Protein AF-A0A6L5YMU1-F1 (afdb_monomer_lite)

Foldseek 3Di:
DAAAPPPRHDDDVPCPRHDPVRVVLVVLVVDPVSVVVCVVPDPDDDDDDPVVVVVVVVVD

Sequence (60 aa):
MNHCRKCGCTLDPGEGKLCDECRETIEKMRSTAGRLQMIIEAKSYTQISMEDYLNEYNKN

Secondary structure (DSSP, 8-state):
-EE-TTT-PEEPTT-TTS-HHHHHHHHHTTSHHHHHHHHHT--------HHHHHHHHTT-

pLDDT: mean 88.41, std 6.96, range [51.31, 96.5]

Organism: NCBI:txid2605790

Radius of gyration: 17.06 Å; chains: 1; bounding box: 34×24×44 Å

Structure (mmCIF, N/CA/C/O backbone):
data_AF-A0A6L5YMU1-F1
#
_entry.id   AF-A0A6L5YMU1-F1
#
loop_
_atom_site.group_PDB
_atom_site.id
_atom_site.type_symbol
_atom_site.label_atom_id
_atom_site.label_alt_id
_atom_site.label_comp_id
_atom_site.label_asym_id
_atom_site.label_entity_id
_atom_site.label_seq_id
_atom_site.pdbx_PDB_ins_code
_atom_site.Cartn_x
_atom_site.Cartn_y
_atom_site.Cartn_z
_atom_site.occupancy
_atom_site.B_iso_or_equiv
_atom_site.auth_seq_id
_atom_site.auth_comp_id
_atom_site.auth_asym_id
_atom_site.auth_atom_id
_atom_site.pdbx_PDB_model_num
ATOM 1 N N . MET A 1 1 ? 22.075 -2.886 -11.623 1.00 69.50 1 MET A N 1
ATOM 2 C CA . MET A 1 1 ? 20.647 -3.259 -11.687 1.00 69.50 1 MET A CA 1
ATOM 3 C C . MET A 1 1 ? 19.854 -2.189 -10.969 1.00 69.50 1 MET A C 1
ATOM 5 O O . MET A 1 1 ? 20.309 -1.724 -9.930 1.00 69.50 1 MET A O 1
ATOM 9 N N . ASN A 1 2 ? 18.740 -1.747 -11.549 1.00 88.00 2 ASN A N 1
ATOM 10 C CA . ASN A 1 2 ? 17.834 -0.829 -10.864 1.00 88.00 2 ASN A CA 1
ATOM 11 C C . ASN A 1 2 ? 16.890 -1.644 -9.976 1.00 88.00 2 ASN A C 1
ATOM 13 O O . ASN A 1 2 ? 16.554 -2.774 -10.319 1.00 88.00 2 ASN A O 1
ATOM 17 N N . HIS A 1 3 ? 16.478 -1.071 -8.847 1.00 95.81 3 HIS A N 1
ATOM 18 C CA . HIS A 1 3 ? 15.564 -1.712 -7.904 1.00 95.81 3 HIS A CA 1
ATOM 19 C C . HIS A 1 3 ? 14.335 -0.838 -7.658 1.00 95.81 3 HIS A C 1
ATOM 21 O O . HIS A 1 3 ? 14.427 0.396 -7.645 1.00 95.81 3 HIS A O 1
ATOM 27 N N . CYS A 1 4 ? 13.186 -1.478 -7.441 1.00 96.50 4 CYS A N 1
ATOM 28 C CA . CYS A 1 4 ? 11.940 -0.808 -7.098 1.00 96.50 4 CYS A CA 1
ATOM 29 C C . CYS A 1 4 ? 12.109 -0.055 -5.778 1.00 96.50 4 CYS A C 1
ATOM 31 O O . CYS A 1 4 ? 12.449 -0.650 -4.757 1.00 96.50 4 CYS A O 1
ATOM 33 N N . ARG A 1 5 ? 11.801 1.246 -5.754 1.00 95.25 5 ARG A N 1
ATOM 34 C CA . ARG A 1 5 ? 11.920 2.055 -4.526 1.00 95.25 5 ARG A CA 1
ATOM 35 C C . ARG A 1 5 ? 10.965 1.639 -3.404 1.00 95.25 5 ARG A C 1
ATOM 37 O O . ARG A 1 5 ? 11.153 2.092 -2.280 1.00 95.25 5 ARG A O 1
ATOM 44 N N . LYS A 1 6 ? 9.934 0.842 -3.705 1.00 94.31 6 LYS A N 1
ATOM 45 C CA . LYS A 1 6 ? 8.907 0.437 -2.737 1.00 94.31 6 LYS A CA 1
ATOM 46 C C . LYS A 1 6 ? 9.139 -0.958 -2.160 1.00 94.31 6 LYS A C 1
ATOM 48 O O . LYS A 1 6 ? 9.101 -1.102 -0.947 1.00 94.31 6 LYS A O 1
ATOM 53 N N . CYS A 1 7 ? 9.380 -1.962 -3.002 1.00 95.12 7 CYS A N 1
ATOM 54 C CA . CYS A 1 7 ? 9.559 -3.349 -2.554 1.00 95.12 7 CYS A CA 1
ATOM 55 C C . CYS A 1 7 ? 10.991 -3.883 -2.714 1.00 95.12 7 CYS A C 1
ATOM 57 O O . CYS A 1 7 ? 11.285 -4.970 -2.233 1.00 95.12 7 CYS A O 1
ATOM 59 N N . GLY A 1 8 ? 11.885 -3.148 -3.385 1.00 95.25 8 GLY A N 1
ATOM 60 C CA . GLY A 1 8 ? 13.282 -3.550 -3.575 1.00 95.25 8 GLY A CA 1
ATOM 61 C C . GLY A 1 8 ? 13.520 -4.625 -4.640 1.00 95.25 8 GLY A C 1
ATOM 62 O O . GLY A 1 8 ? 14.673 -4.992 -4.861 1.00 95.25 8 GLY A O 1
ATOM 63 N N . CYS A 1 9 ? 12.482 -5.113 -5.331 1.00 95.38 9 CYS A N 1
ATOM 64 C CA . CYS A 1 9 ? 12.664 -6.079 -6.416 1.00 95.38 9 CYS A CA 1
ATOM 65 C C . CYS A 1 9 ? 13.531 -5.493 -7.539 1.00 95.38 9 CYS A C 1
ATOM 67 O O . CYS A 1 9 ? 13.608 -4.273 -7.716 1.00 95.38 9 CYS A O 1
ATOM 69 N N . THR A 1 10 ? 14.202 -6.359 -8.292 1.00 96.06 10 THR A N 1
ATOM 70 C CA . THR A 1 10 ? 14.924 -5.950 -9.501 1.00 96.06 10 THR A CA 1
ATOM 71 C C . THR A 1 10 ? 13.934 -5.410 -10.527 1.00 96.06 10 THR A C 1
ATOM 73 O O . THR A 1 10 ? 12.847 -5.961 -10.672 1.00 96.06 10 THR A O 1
ATOM 76 N N . LEU A 1 11 ? 14.311 -4.320 -11.192 1.00 94.75 11 LEU A N 1
ATOM 77 C CA . LEU A 1 11 ? 13.550 -3.728 -12.286 1.00 94.75 11 LEU A CA 1
ATOM 78 C C . LEU A 1 11 ? 14.160 -4.103 -13.628 1.00 94.75 11 LEU A C 1
ATOM 80 O O . LEU A 1 11 ? 15.392 -4.139 -13.770 1.00 94.75 11 LEU A O 1
ATOM 84 N N . ASP A 1 12 ? 13.291 -4.266 -14.614 1.00 90.88 12 ASP A N 1
ATOM 85 C CA . ASP A 1 12 ? 13.688 -4.406 -16.002 1.00 90.88 12 ASP A CA 1
ATOM 86 C C . ASP A 1 12 ? 14.243 -3.079 -16.553 1.00 90.88 12 ASP A C 1
ATOM 88 O O . ASP A 1 12 ? 13.890 -1.978 -16.093 1.00 90.88 12 ASP A O 1
ATOM 92 N N . PRO A 1 13 ? 15.146 -3.129 -17.550 1.00 90.25 13 PRO A N 1
ATOM 93 C CA . PRO A 1 13 ? 15.623 -1.927 -18.218 1.00 90.25 13 PRO A CA 1
ATOM 94 C C . PRO A 1 13 ? 14.453 -1.113 -18.795 1.00 90.25 13 PRO A C 1
ATOM 96 O O . PRO A 1 13 ? 13.778 -1.548 -19.720 1.00 90.25 13 PRO A O 1
ATOM 99 N N . GLY A 1 14 ? 14.232 0.093 -18.264 1.00 84.50 14 GLY A N 1
ATOM 100 C CA . GLY A 1 14 ? 13.182 1.007 -18.731 1.00 84.50 14 GLY A CA 1
ATOM 101 C C . GLY A 1 14 ? 11.936 1.113 -17.840 1.00 84.50 14 GLY A C 1
ATOM 102 O O . GLY A 1 14 ? 11.190 2.072 -18.011 1.00 84.50 14 GLY A O 1
ATOM 103 N N . GLU A 1 15 ? 11.747 0.250 -16.831 1.00 84.06 15 GLU A N 1
ATOM 104 C CA . GLU A 1 15 ? 10.600 0.311 -15.888 1.00 84.06 15 GLU A CA 1
ATOM 105 C C . GLU A 1 15 ? 10.579 1.577 -14.995 1.00 84.06 15 GLU A C 1
ATOM 107 O O . GLU A 1 15 ? 9.605 1.880 -14.303 1.00 84.06 15 GLU A O 1
ATOM 112 N N . GLY A 1 16 ? 11.654 2.370 -14.995 1.00 89.06 16 GLY A N 1
ATOM 113 C CA . GLY A 1 16 ? 11.750 3.593 -14.201 1.00 89.06 16 GLY A CA 1
ATOM 114 C C . GLY A 1 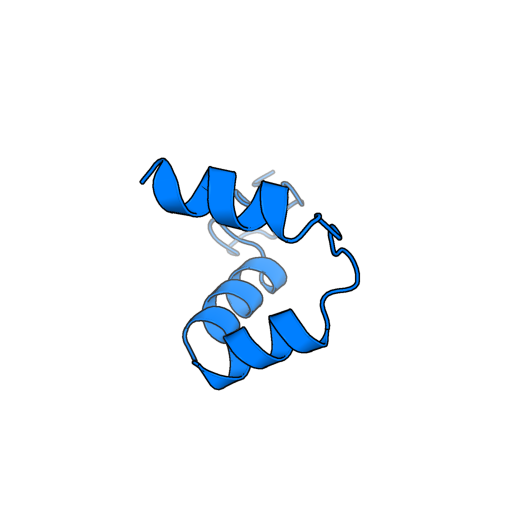16 ? 12.143 3.323 -12.744 1.00 89.06 16 GLY A C 1
ATOM 115 O O . GLY A 1 16 ? 13.250 2.858 -12.482 1.00 89.06 16 GLY A O 1
ATOM 116 N N . LYS A 1 17 ? 11.294 3.721 -11.779 1.00 92.88 17 LYS A N 1
ATOM 117 C CA . LYS A 1 17 ? 11.599 3.685 -10.323 1.00 92.88 17 LYS A CA 1
ATOM 118 C C . LYS A 1 17 ? 10.714 2.735 -9.507 1.00 92.88 17 LYS A C 1
ATOM 120 O O . LYS A 1 17 ? 10.991 2.528 -8.322 1.00 92.88 17 LYS A O 1
ATOM 125 N N . LEU A 1 18 ? 9.641 2.220 -10.096 1.00 94.25 18 LEU A N 1
ATOM 126 C CA . LEU A 1 18 ? 8.673 1.331 -9.458 1.00 94.25 18 LEU A CA 1
ATOM 127 C C . LEU A 1 18 ? 8.426 0.154 -10.392 1.00 94.25 18 LEU A C 1
ATOM 129 O O . LEU A 1 18 ? 8.325 0.377 -11.593 1.00 94.25 18 LEU A O 1
ATOM 133 N N . CYS A 1 19 ? 8.296 -1.047 -9.834 1.00 94.75 19 CYS A N 1
ATOM 134 C CA . CYS A 1 19 ? 7.823 -2.189 -10.606 1.00 94.75 19 CYS A CA 1
ATOM 135 C C . CYS A 1 19 ? 6.343 -2.018 -10.943 1.00 94.75 19 CYS A C 1
ATOM 137 O O . CYS A 1 19 ? 5.617 -1.276 -10.258 1.00 94.75 19 CYS A O 1
ATOM 139 N N . ASP A 1 20 ? 5.897 -2.744 -11.960 1.00 92.69 20 ASP A N 1
ATOM 140 C CA . ASP A 1 20 ? 4.509 -2.704 -12.413 1.00 92.69 20 ASP A CA 1
ATOM 141 C C . ASP A 1 20 ? 3.501 -3.008 -11.290 1.00 92.69 20 ASP A C 1
ATOM 143 O O . ASP A 1 20 ? 2.548 -2.248 -11.116 1.00 92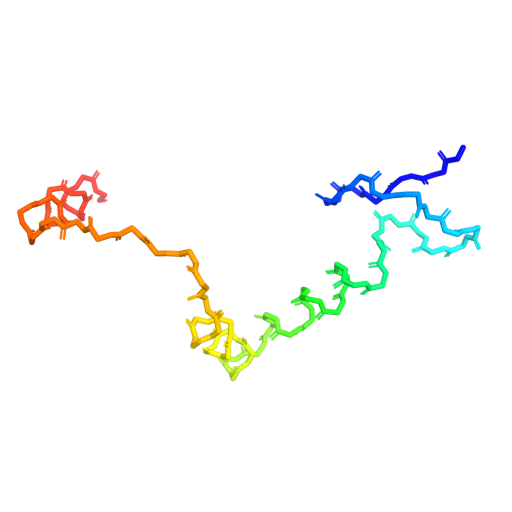.69 20 ASP A O 1
ATOM 147 N N . GLU A 1 21 ? 3.756 -4.002 -10.432 1.00 92.81 21 GLU A N 1
ATOM 148 C CA . GLU A 1 21 ? 2.868 -4.339 -9.304 1.00 92.81 21 GLU A CA 1
ATOM 149 C C . GLU A 1 21 ? 2.700 -3.173 -8.315 1.00 92.81 21 GLU A C 1
ATOM 151 O O . GLU A 1 21 ? 1.595 -2.842 -7.867 1.00 92.81 21 GLU A O 1
ATOM 156 N N . CYS A 1 22 ? 3.806 -2.507 -7.966 1.00 93.31 22 CYS A N 1
ATOM 157 C CA . CYS A 1 22 ? 3.772 -1.360 -7.062 1.00 93.31 22 CYS A CA 1
ATOM 158 C C . CYS A 1 22 ? 3.079 -0.156 -7.707 1.00 93.31 22 CYS A C 1
ATOM 160 O O . CYS A 1 22 ? 2.394 0.593 -7.002 1.00 93.31 22 CYS A O 1
ATOM 162 N N . ARG A 1 23 ? 3.250 0.041 -9.021 1.00 92.75 23 ARG A N 1
ATOM 163 C CA . ARG A 1 23 ? 2.576 1.103 -9.777 1.00 92.75 23 ARG A CA 1
ATOM 164 C C . ARG A 1 23 ? 1.069 0.863 -9.817 1.00 92.75 23 ARG A C 1
ATOM 166 O O . ARG A 1 23 ? 0.311 1.755 -9.441 1.00 92.75 23 ARG A O 1
ATOM 173 N N . GLU A 1 24 ? 0.649 -0.350 -10.162 1.00 90.50 24 GLU A N 1
ATOM 174 C CA . GLU A 1 24 ? -0.760 -0.743 -10.224 1.00 90.50 24 GLU A CA 1
ATOM 175 C C . GLU A 1 24 ? -1.438 -0.623 -8.851 1.00 90.50 24 GLU A C 1
ATOM 177 O O . GLU A 1 24 ? -2.547 -0.102 -8.734 1.00 90.50 24 GLU A O 1
ATOM 182 N N . THR A 1 25 ? -0.746 -1.020 -7.780 1.00 88.88 25 THR A N 1
ATOM 183 C CA . THR A 1 25 ? -1.251 -0.863 -6.408 1.00 88.88 25 THR A CA 1
ATOM 184 C C . THR A 1 25 ? -1.517 0.608 -6.071 1.00 88.88 25 THR A C 1
ATOM 186 O O . THR A 1 25 ? -2.561 0.943 -5.509 1.00 88.88 25 THR A O 1
ATOM 189 N N . ILE A 1 26 ? -0.593 1.509 -6.427 1.00 89.88 26 ILE A N 1
ATOM 190 C CA . ILE A 1 26 ? -0.765 2.954 -6.206 1.00 89.88 26 ILE A CA 1
ATOM 191 C C . ILE A 1 26 ? -1.950 3.487 -7.017 1.00 89.88 26 ILE A C 1
ATOM 193 O O . ILE A 1 26 ? -2.716 4.301 -6.505 1.00 89.88 26 ILE A O 1
ATOM 197 N N . GLU A 1 27 ? -2.124 3.035 -8.256 1.00 88.31 27 GLU A N 1
ATOM 198 C CA . GLU A 1 27 ? -3.250 3.440 -9.101 1.00 88.31 27 GLU A CA 1
ATOM 199 C C . GLU A 1 27 ? -4.592 2.951 -8.550 1.00 88.31 27 GLU A C 1
ATOM 201 O O . GLU A 1 27 ? -5.525 3.749 -8.444 1.00 88.31 27 GLU A O 1
ATOM 206 N N . LYS A 1 28 ? -4.679 1.697 -8.087 1.00 86.25 28 LYS A N 1
ATOM 207 C CA . LYS A 1 28 ? -5.874 1.157 -7.414 1.00 86.25 28 LYS A CA 1
ATOM 208 C C . LYS A 1 28 ? -6.252 1.992 -6.188 1.00 86.25 28 LYS A C 1
ATOM 210 O O . LYS A 1 28 ? -7.424 2.330 -6.010 1.00 86.25 28 LYS A O 1
ATOM 215 N N . MET A 1 29 ? -5.264 2.420 -5.399 1.00 85.75 29 MET A N 1
ATOM 216 C CA . MET A 1 29 ? -5.472 3.270 -4.219 1.00 85.75 29 MET A CA 1
ATOM 217 C C . MET A 1 29 ? -5.987 4.685 -4.536 1.00 85.75 29 MET A C 1
ATOM 219 O O . MET A 1 29 ? -6.465 5.362 -3.626 1.00 85.75 29 MET A O 1
ATOM 223 N N . ARG A 1 30 ? -5.935 5.153 -5.793 1.00 88.56 30 ARG A N 1
ATOM 224 C CA . ARG A 1 30 ? -6.467 6.482 -6.157 1.00 88.56 30 ARG A CA 1
ATOM 225 C C . ARG A 1 30 ? -7.991 6.546 -6.108 1.00 88.56 30 ARG A C 1
ATOM 227 O O . ARG A 1 30 ? -8.544 7.626 -5.924 1.00 88.56 30 ARG A O 1
ATOM 234 N N . SER A 1 31 ? -8.675 5.413 -6.263 1.00 91.38 31 SER A N 1
ATOM 235 C CA . SER A 1 31 ? -10.139 5.352 -6.234 1.00 91.38 31 SE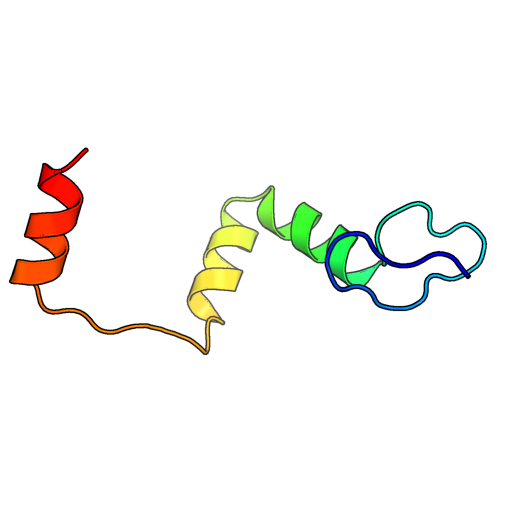R A CA 1
ATOM 236 C C . SER A 1 31 ? -10.667 4.958 -4.852 1.00 91.38 31 SER A C 1
ATOM 238 O O . SER A 1 31 ? -10.038 4.204 -4.110 1.00 91.38 31 SER A O 1
ATOM 240 N N . THR A 1 32 ? -11.859 5.437 -4.487 1.00 87.19 32 THR A N 1
ATOM 241 C CA . THR A 1 32 ? -12.541 4.981 -3.261 1.00 87.19 32 THR A CA 1
ATOM 242 C C . THR A 1 32 ? -12.829 3.481 -3.305 1.00 87.19 32 THR A C 1
ATOM 244 O O . THR A 1 32 ? -12.581 2.798 -2.317 1.00 87.19 32 THR A O 1
ATOM 247 N N . ALA A 1 33 ? -13.260 2.955 -4.455 1.00 90.00 33 ALA A N 1
ATOM 248 C CA . ALA A 1 33 ? -13.511 1.527 -4.636 1.00 90.00 33 ALA A CA 1
ATOM 249 C C . ALA A 1 33 ? -12.246 0.677 -4.419 1.00 90.00 33 ALA A C 1
ATOM 251 O O . ALA A 1 33 ? -12.283 -0.291 -3.668 1.00 90.00 33 ALA A O 1
ATOM 252 N N . GLY A 1 34 ? -11.107 1.068 -4.999 1.00 89.12 34 GLY A N 1
ATOM 253 C CA . GLY A 1 34 ? -9.853 0.332 -4.827 1.00 89.12 34 GLY A CA 1
ATOM 254 C C . GLY A 1 34 ? -9.303 0.393 -3.399 1.00 89.12 34 GLY A C 1
ATOM 255 O O . GLY A 1 34 ? -8.772 -0.600 -2.909 1.00 89.12 34 GLY A O 1
ATOM 256 N N . ARG A 1 35 ? -9.495 1.510 -2.682 1.00 88.19 35 ARG A N 1
ATOM 257 C CA . ARG A 1 35 ? -9.175 1.582 -1.243 1.00 88.19 35 ARG A CA 1
ATOM 258 C C . ARG A 1 35 ? -10.045 0.638 -0.411 1.00 88.19 35 ARG A C 1
ATOM 260 O O . ARG A 1 35 ? -9.519 -0.031 0.470 1.00 88.19 35 ARG A O 1
ATOM 267 N N . LEU A 1 36 ? -11.346 0.557 -0.700 1.00 88.94 36 LEU A N 1
ATOM 268 C CA . LEU A 1 36 ? -12.251 -0.375 -0.019 1.00 88.94 36 LEU A CA 1
ATOM 269 C C . LEU A 1 36 ? -11.883 -1.834 -0.308 1.00 88.94 36 LEU A C 1
ATOM 271 O O . LEU A 1 36 ? -11.832 -2.631 0.624 1.00 88.94 36 LEU A O 1
ATOM 275 N N . GLN A 1 37 ? -11.558 -2.167 -1.561 1.00 88.31 37 GLN A N 1
ATOM 276 C CA . GLN A 1 37 ? -11.132 -3.517 -1.938 1.00 88.31 37 GLN A CA 1
ATOM 277 C C . GLN A 1 37 ? -9.907 -3.971 -1.131 1.00 88.31 37 GLN A C 1
ATOM 279 O O . GLN A 1 37 ? -9.899 -5.073 -0.595 1.00 88.31 37 GLN A O 1
ATOM 284 N N . MET A 1 38 ? -8.914 -3.092 -0.962 1.00 84.69 38 MET A N 1
ATOM 285 C CA . MET A 1 38 ? -7.724 -3.380 -0.153 1.00 84.69 38 MET A CA 1
ATOM 286 C C . MET A 1 38 ? -8.052 -3.670 1.317 1.00 84.69 38 MET A C 1
ATOM 288 O O . MET A 1 38 ? -7.406 -4.519 1.924 1.00 84.69 38 MET A O 1
ATOM 292 N N . ILE A 1 39 ? -9.035 -2.972 1.898 1.00 86.00 39 ILE A N 1
ATOM 293 C CA . ILE A 1 39 ? -9.479 -3.218 3.279 1.00 86.00 39 ILE A CA 1
ATOM 294 C C . ILE A 1 39 ? -10.178 -4.578 3.373 1.00 86.00 39 ILE A C 1
ATOM 296 O O . ILE A 1 39 ? -9.904 -5.336 4.297 1.00 86.00 39 ILE A O 1
ATOM 300 N N . ILE A 1 40 ? -11.048 -4.899 2.410 1.00 88.00 40 ILE A N 1
ATOM 301 C CA . ILE A 1 40 ? -11.775 -6.177 2.360 1.00 88.00 40 ILE A CA 1
ATOM 302 C C . ILE A 1 40 ? -10.803 -7.358 2.230 1.00 88.00 40 ILE A C 1
ATOM 304 O O . ILE A 1 40 ? -10.997 -8.393 2.861 1.00 88.00 40 ILE A O 1
ATOM 308 N N . GLU A 1 41 ? -9.751 -7.208 1.427 1.00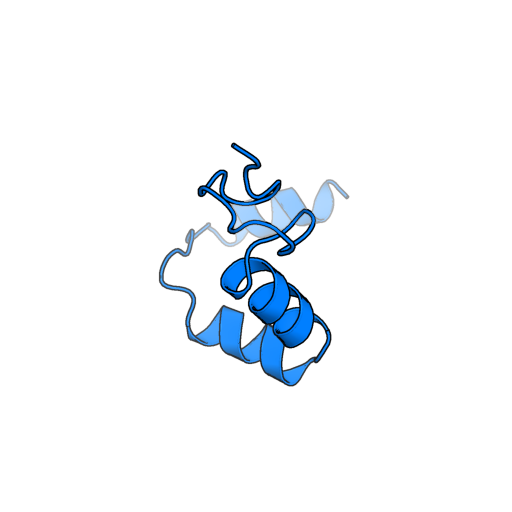 87.81 41 GLU A N 1
ATOM 309 C CA . GLU A 1 41 ? -8.752 -8.254 1.181 1.00 87.81 41 GLU A CA 1
ATOM 310 C C . GLU A 1 41 ? -7.628 -8.300 2.228 1.00 87.81 41 GLU A C 1
ATOM 312 O O . GLU A 1 41 ? -6.752 -9.169 2.152 1.00 87.81 41 GLU A O 1
ATOM 317 N N . ALA A 1 42 ? -7.618 -7.389 3.206 1.00 86.12 42 ALA A N 1
ATOM 318 C CA . ALA A 1 42 ? -6.565 -7.316 4.208 1.00 86.12 42 ALA A CA 1
ATOM 319 C C . ALA A 1 42 ? -6.534 -8.590 5.068 1.00 86.12 42 ALA A C 1
ATOM 321 O O . ALA A 1 42 ? -7.442 -8.876 5.844 1.00 86.12 42 ALA A O 1
ATOM 322 N N . LYS A 1 43 ? -5.444 -9.354 4.951 1.00 83.81 43 LYS A N 1
ATOM 323 C CA . LYS A 1 43 ? -5.225 -10.586 5.732 1.00 83.81 43 LYS A CA 1
ATOM 324 C C . LYS A 1 43 ? -4.512 -10.342 7.059 1.00 83.81 43 LYS A C 1
ATOM 326 O O . LYS A 1 43 ? -4.534 -11.199 7.934 1.00 83.81 43 LYS A O 1
ATOM 331 N N . SER A 1 44 ? -3.863 -9.191 7.196 1.00 81.69 44 SER A N 1
ATOM 332 C CA . SER A 1 44 ? -3.191 -8.762 8.417 1.00 81.69 44 SER A CA 1
A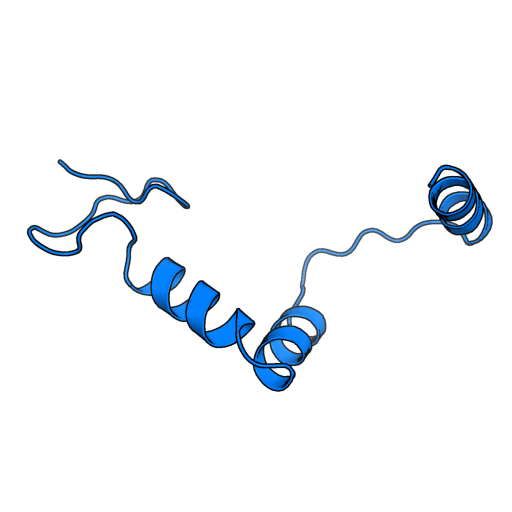TOM 333 C C . SER A 1 44 ? -4.021 -7.671 9.079 1.00 81.69 44 SER A C 1
ATOM 335 O O . SER A 1 44 ? -4.101 -6.559 8.555 1.00 81.69 44 SER A O 1
ATOM 337 N N . TYR A 1 45 ? -4.619 -7.984 10.224 1.00 80.69 45 TYR A N 1
ATOM 338 C CA . TYR A 1 45 ? -5.303 -7.014 11.068 1.00 80.69 45 TYR A CA 1
ATOM 339 C C . TYR A 1 45 ? -4.787 -7.123 12.502 1.00 80.69 45 TYR A C 1
ATOM 341 O O . TYR A 1 45 ? -4.423 -8.205 12.963 1.00 80.69 45 TYR A O 1
ATOM 349 N N . THR A 1 46 ? -4.771 -5.992 13.201 1.00 83.12 46 THR A N 1
ATOM 350 C CA . THR A 1 46 ? -4.471 -5.932 14.632 1.00 83.12 46 THR A CA 1
ATOM 351 C C . THR A 1 46 ? -5.773 -5.652 15.359 1.00 83.12 46 THR A C 1
ATOM 353 O O . THR A 1 46 ? -6.386 -4.606 15.154 1.00 83.12 46 THR A O 1
ATOM 356 N N . GLN A 1 47 ? -6.215 -6.594 16.187 1.00 86.19 47 GLN A N 1
ATOM 357 C CA . GLN A 1 47 ? -7.327 -6.357 17.096 1.00 86.19 47 GLN A CA 1
ATOM 358 C C . GLN A 1 47 ? -6.800 -5.599 18.316 1.00 86.19 47 GLN A C 1
ATOM 360 O O . GLN A 1 47 ? -5.835 -6.032 18.941 1.00 86.19 47 GLN A O 1
ATOM 365 N N . ILE A 1 48 ? -7.435 -4.480 18.645 1.00 89.25 48 ILE A N 1
ATOM 366 C CA . ILE A 1 48 ? -7.148 -3.685 19.843 1.00 89.25 48 ILE A CA 1
ATOM 367 C C . ILE A 1 48 ? -8.411 -3.580 20.697 1.00 89.25 48 ILE A C 1
ATOM 369 O O . ILE A 1 48 ? -9.520 -3.786 20.190 1.00 89.25 48 ILE A O 1
ATOM 373 N N . SER A 1 49 ? -8.253 -3.303 21.993 1.00 90.56 49 SER A N 1
ATOM 374 C CA . SER A 1 49 ? -9.401 -3.030 22.862 1.00 90.56 49 SER A CA 1
ATOM 375 C C . SER A 1 49 ? -10.053 -1.691 22.494 1.00 90.56 49 SER A C 1
ATOM 377 O O . SER A 1 49 ? -9.433 -0.828 21.865 1.00 90.56 49 SER A O 1
ATOM 379 N N . MET A 1 50 ? -11.320 -1.508 22.876 1.00 90.06 50 MET A N 1
ATOM 380 C CA . MET A 1 50 ? -12.006 -0.228 22.670 1.00 90.06 50 MET A CA 1
ATOM 381 C C . MET A 1 50 ? -11.304 0.889 23.453 1.00 90.06 50 MET A C 1
ATOM 383 O O . MET A 1 50 ? -11.178 2.012 22.967 1.00 90.06 50 MET A O 1
ATOM 387 N N . GLU A 1 51 ? -10.810 0.568 24.648 1.00 93.25 51 GLU A N 1
ATOM 388 C CA . GLU A 1 51 ? -10.040 1.473 25.491 1.00 93.25 51 GLU A CA 1
ATOM 389 C C . GLU A 1 51 ? -8.753 1.935 24.791 1.00 93.25 51 GLU A C 1
ATOM 391 O O . GLU A 1 51 ? -8.477 3.135 24.756 1.00 93.25 51 GLU A O 1
ATOM 396 N N . ASP A 1 52 ? -7.999 1.016 24.177 1.00 92.12 52 ASP A N 1
ATOM 397 C CA . ASP A 1 52 ? -6.772 1.347 23.438 1.00 92.12 52 ASP A CA 1
ATOM 398 C C . ASP A 1 52 ? -7.058 2.254 22.234 1.00 92.12 52 ASP A C 1
ATOM 400 O O . ASP A 1 52 ? -6.362 3.250 22.034 1.00 92.12 52 ASP A O 1
ATOM 404 N N . TYR A 1 53 ? -8.127 1.975 21.479 1.00 89.12 53 TYR A N 1
ATOM 405 C CA . TYR A 1 53 ? -8.547 2.811 20.349 1.00 89.12 53 TYR A CA 1
ATOM 406 C C . TYR A 1 53 ? -8.850 4.256 20.776 1.00 89.12 53 TYR A C 1
ATOM 408 O O . TYR A 1 53 ? -8.352 5.214 20.177 1.00 89.12 53 TYR A O 1
ATOM 416 N N . LEU A 1 54 ? -9.650 4.427 21.834 1.00 91.81 54 LEU A N 1
ATOM 417 C CA . LEU A 1 54 ? -10.011 5.750 22.351 1.00 91.81 54 LEU A CA 1
ATOM 418 C C . LEU A 1 54 ? -8.781 6.502 22.874 1.00 91.81 54 LEU A C 1
ATOM 420 O O . LEU A 1 54 ? -8.663 7.714 22.683 1.00 91.81 54 LEU A O 1
ATOM 424 N N . ASN A 1 55 ? -7.845 5.787 23.496 1.00 91.75 55 ASN A N 1
ATOM 425 C CA . ASN A 1 55 ? -6.600 6.362 23.991 1.00 91.75 55 ASN A CA 1
ATOM 426 C C . ASN A 1 55 ? -5.676 6.855 22.867 1.00 91.75 55 ASN A C 1
ATOM 428 O O . ASN A 1 55 ? -4.938 7.814 23.082 1.00 91.75 55 ASN A O 1
ATOM 432 N N . GLU A 1 56 ? -5.683 6.228 21.689 1.00 86.88 56 GLU A N 1
ATOM 433 C CA . GLU A 1 56 ? -4.936 6.711 20.519 1.00 86.88 56 GLU A CA 1
ATOM 434 C C . GLU A 1 56 ? -5.620 7.897 19.835 1.00 86.88 56 GLU A C 1
ATOM 436 O O . GLU A 1 56 ? -4.951 8.868 19.482 1.00 86.88 56 GLU A O 1
ATOM 441 N N . TYR A 1 57 ? -6.947 7.856 19.686 1.00 81.94 57 TYR A N 1
ATOM 442 C CA . TYR A 1 57 ? -7.706 8.932 19.044 1.00 81.94 57 TYR A CA 1
ATOM 443 C C . TYR A 1 57 ? -7.564 10.267 19.789 1.00 81.94 57 TYR A C 1
ATOM 445 O O . TYR A 1 57 ? -7.326 11.296 19.167 1.00 81.94 57 TYR A O 1
ATOM 453 N N . ASN A 1 58 ? -7.633 10.238 21.123 1.00 82.88 58 ASN A N 1
ATOM 454 C CA . ASN A 1 58 ? -7.564 11.433 21.971 1.00 82.88 58 ASN A CA 1
ATOM 455 C C . ASN A 1 58 ? -6.148 12.026 22.125 1.00 82.88 58 ASN A C 1
ATOM 457 O O . ASN A 1 58 ? -5.976 13.013 22.841 1.00 82.88 58 ASN A O 1
ATOM 461 N N . LYS A 1 59 ? -5.122 11.412 21.517 1.00 75.94 59 LYS A N 1
ATOM 462 C CA . LYS A 1 59 ? -3.745 11.941 21.489 1.00 75.94 59 LYS A CA 1
ATOM 463 C C . LYS A 1 59 ? -3.467 12.845 20.282 1.00 75.94 59 LYS A C 1
ATOM 465 O O . LYS A 1 59 ? -2.405 13.467 20.260 1.00 75.94 59 LYS A O 1
ATOM 470 N N . ASN A 1 60 ? -4.375 12.894 19.305 1.00 51.31 60 ASN A N 1
ATOM 471 C CA . ASN A 1 60 ? -4.314 13.768 18.12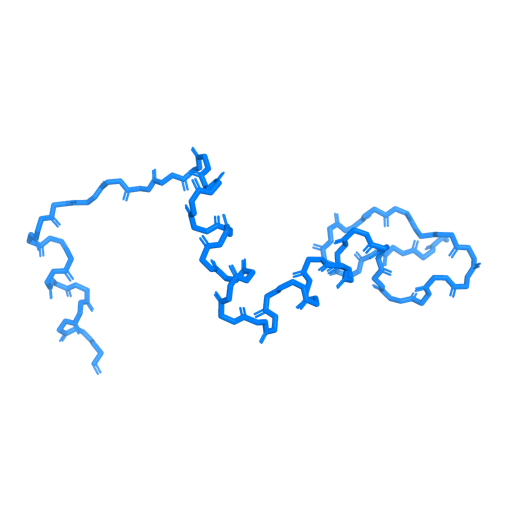8 1.00 51.31 60 ASN A CA 1
ATOM 472 C C . ASN A 1 60 ? -5.274 14.953 18.272 1.00 51.31 60 ASN A C 1
ATOM 474 O O . ASN A 1 60 ? -5.017 15.975 17.599 1.00 51.31 60 ASN A O 1
#